Protein AF-A0A4Y9ZLT8-F1 (afdb_monomer_lite)

InterPro domains:
  IPR043094 Nab2/ZC3H14, N-terminal domain superfamily [G3DSA:1.10.340.40] (8-86)

Foldseek 3Di:
DQLPDDPPDPLLVVLLVVLQVVCVVLVLDPDSDSVVSNVLSVCRVVVPDLVRSQVVSCVVSHPSDDSVSSVVSSVSSNPNRPPCDPDDD

Structure (mmCIF, N/CA/C/O backbone):
data_AF-A0A4Y9ZLT8-F1
#
_entry.id   AF-A0A4Y9ZLT8-F1
#
loop_
_atom_site.group_PDB
_atom_site.id
_atom_site.type_symbol
_atom_site.label_atom_id
_atom_site.label_alt_id
_atom_site.label_comp_id
_atom_site.label_asym_id
_atom_site.label_entity_id
_atom_site.label_seq_id
_atom_site.pdbx_PDB_ins_code
_atom_site.Cartn_x
_atom_site.Cartn_y
_atom_site.Cartn_z
_atom_site.occupancy
_atom_site.B_iso_or_equiv
_atom_site.auth_seq_id
_atom_site.auth_comp_id
_atom_site.auth_asym_id
_atom_site.auth_atom_id
_atom_site.pdbx_PDB_model_num
ATOM 1 N N . MET A 1 1 ? -12.401 3.554 7.880 1.00 62.28 1 MET A N 1
ATOM 2 C CA . MET A 1 1 ? -10.980 3.157 7.864 1.00 62.28 1 MET A CA 1
ATOM 3 C C . MET A 1 1 ? -10.886 1.833 7.129 1.00 62.28 1 MET A C 1
ATOM 5 O O . MET A 1 1 ? -11.381 0.849 7.675 1.00 62.28 1 MET A O 1
ATOM 9 N N . PRO A 1 2 ? -10.365 1.796 5.893 1.00 76.50 2 PRO A N 1
ATOM 10 C CA . PRO A 1 2 ? -10.184 0.535 5.179 1.00 76.50 2 PRO A CA 1
ATOM 11 C C . PRO A 1 2 ? -9.330 -0.406 6.031 1.00 76.50 2 PRO A C 1
ATOM 13 O O . PRO A 1 2 ? -8.312 -0.002 6.596 1.00 76.50 2 PRO A O 1
ATOM 16 N N . PHE A 1 3 ? -9.810 -1.637 6.206 1.00 82.75 3 PHE A N 1
ATOM 17 C CA . PHE A 1 3 ? -9.152 -2.680 6.998 1.00 82.75 3 PHE A CA 1
ATOM 18 C C . PHE A 1 3 ? -8.849 -2.302 8.466 1.00 82.75 3 PHE A C 1
ATOM 20 O O . PHE A 1 3 ? -8.070 -2.983 9.126 1.00 82.75 3 PHE A O 1
ATOM 27 N N . GLY A 1 4 ? -9.415 -1.221 9.014 1.00 83.06 4 GLY A N 1
ATOM 28 C CA . GLY A 1 4 ? -9.053 -0.743 10.356 1.00 83.06 4 GLY A CA 1
ATOM 29 C C . GLY A 1 4 ? -7.581 -0.316 10.490 1.00 83.06 4 GLY A C 1
ATOM 30 O O . GLY A 1 4 ? -7.023 -0.398 11.581 1.00 83.06 4 GLY A O 1
ATOM 31 N N . LEU A 1 5 ? -6.937 0.090 9.390 1.00 88.06 5 LEU A N 1
ATOM 32 C CA . LEU A 1 5 ? -5.552 0.566 9.386 1.00 88.06 5 LEU A CA 1
ATOM 33 C C . LEU A 1 5 ? -5.490 2.067 9.676 1.00 88.06 5 LEU A C 1
ATOM 35 O O . LEU A 1 5 ? -6.175 2.856 9.027 1.00 88.06 5 LEU A O 1
ATOM 39 N N . THR A 1 6 ? -4.620 2.454 10.608 1.00 89.25 6 THR A N 1
ATOM 40 C CA . THR A 1 6 ? -4.324 3.855 10.941 1.00 89.25 6 THR A CA 1
ATOM 41 C C . THR A 1 6 ? -2.811 4.037 11.016 1.00 89.25 6 THR A C 1
ATOM 43 O O . THR A 1 6 ? -2.129 3.219 11.635 1.00 89.25 6 THR A O 1
ATOM 46 N N . ILE A 1 7 ? -2.283 5.100 10.404 1.00 87.94 7 ILE A N 1
ATOM 47 C CA . ILE A 1 7 ? -0.840 5.401 10.389 1.00 87.94 7 ILE A CA 1
ATOM 48 C C . ILE A 1 7 ? -0.305 5.461 11.827 1.00 87.94 7 ILE A C 1
ATOM 50 O O . ILE A 1 7 ? -0.949 6.028 12.710 1.00 87.94 7 ILE A O 1
ATOM 54 N N . GLY A 1 8 ? 0.862 4.856 12.058 1.00 85.75 8 GLY A N 1
ATOM 55 C CA . GLY A 1 8 ? 1.525 4.833 13.365 1.00 85.75 8 GLY A CA 1
ATOM 56 C C . GLY A 1 8 ? 0.954 3.827 14.371 1.00 85.75 8 GLY A C 1
ATOM 57 O O . GLY A 1 8 ? 1.432 3.769 15.501 1.00 85.75 8 GLY A O 1
ATOM 58 N N . THR A 1 9 ? -0.045 3.022 13.992 1.00 90.56 9 THR A N 1
ATOM 59 C CA . THR A 1 9 ? -0.510 1.898 14.823 1.00 90.56 9 THR A CA 1
ATOM 60 C C . THR A 1 9 ? 0.342 0.651 14.613 1.00 90.56 9 THR A C 1
ATOM 62 O O . THR A 1 9 ? 0.910 0.453 13.540 1.00 90.56 9 THR A O 1
ATOM 65 N N . GLU A 1 10 ? 0.371 -0.243 15.607 1.00 90.25 10 GLU A N 1
ATOM 66 C CA . GLU A 1 10 ? 1.083 -1.529 15.514 1.00 90.25 10 GLU A CA 1
ATOM 67 C C . GLU A 1 10 ? 0.663 -2.339 14.285 1.00 90.25 10 GLU A C 1
ATOM 69 O O . GLU A 1 10 ? 1.494 -2.948 13.620 1.00 90.25 10 GLU A O 1
ATOM 74 N N . ARG A 1 11 ? -0.624 -2.294 13.931 1.00 88.88 11 ARG A N 1
ATOM 75 C CA . ARG A 1 11 ? -1.166 -2.997 12.768 1.00 88.88 11 ARG A CA 1
ATOM 76 C C . ARG A 1 11 ? -0.681 -2.410 11.441 1.00 88.88 11 ARG A C 1
ATOM 78 O O . ARG A 1 11 ? -0.375 -3.170 10.527 1.00 88.88 11 ARG A O 1
ATOM 85 N N . ALA A 1 12 ? -0.611 -1.082 11.333 1.00 91.94 12 ALA A N 1
ATOM 86 C CA . ALA A 1 12 ? -0.043 -0.434 10.152 1.00 91.94 12 ALA A CA 1
ATOM 87 C C . ALA A 1 12 ? 1.456 -0.731 10.030 1.00 91.94 12 ALA A C 1
ATOM 89 O O . ALA A 1 12 ? 1.909 -1.061 8.941 1.00 91.94 12 ALA A O 1
ATOM 90 N N . ASN A 1 13 ? 2.190 -0.722 11.148 1.00 92.62 13 ASN A N 1
ATOM 91 C CA . ASN A 1 13 ? 3.605 -1.098 11.169 1.00 92.62 13 ASN A CA 1
ATOM 92 C C . ASN A 1 13 ? 3.807 -2.565 10.756 1.00 92.62 13 ASN A C 1
ATOM 94 O O . ASN A 1 13 ? 4.692 -2.854 9.961 1.00 92.62 13 ASN A O 1
ATOM 98 N N . ALA A 1 14 ? 2.961 -3.484 11.233 1.00 92.75 14 ALA A N 1
ATOM 99 C CA . ALA A 1 14 ? 3.019 -4.894 10.849 1.00 92.75 14 ALA A CA 1
ATOM 100 C C . ALA A 1 14 ? 2.761 -5.096 9.347 1.00 92.75 14 ALA A C 1
ATOM 102 O O . ALA A 1 14 ? 3.483 -5.849 8.695 1.00 92.75 14 ALA A O 1
ATOM 103 N N . LEU A 1 15 ? 1.767 -4.395 8.784 1.00 93.88 15 LEU A N 1
ATOM 104 C CA . LEU A 1 15 ? 1.513 -4.414 7.344 1.00 93.88 15 LEU A CA 1
ATOM 105 C C . LEU A 1 15 ? 2.693 -3.822 6.562 1.00 93.88 15 LEU A C 1
ATOM 107 O O . LEU A 1 15 ? 3.108 -4.405 5.568 1.00 93.88 15 LEU A O 1
ATOM 111 N N . GLN A 1 16 ? 3.262 -2.708 7.024 1.00 94.31 16 GLN A N 1
ATOM 112 C CA . GLN A 1 16 ? 4.428 -2.084 6.404 1.00 94.31 16 GLN A CA 1
ATOM 113 C C . GLN A 1 16 ? 5.635 -3.032 6.384 1.00 94.31 16 GLN A C 1
ATOM 115 O O . GLN A 1 16 ? 6.276 -3.174 5.346 1.00 94.31 16 GLN A O 1
ATOM 120 N N . THR A 1 17 ? 5.919 -3.733 7.486 1.00 93.75 17 THR A N 1
ATOM 121 C CA . THR A 1 17 ? 6.978 -4.753 7.526 1.00 93.75 17 THR A CA 1
ATOM 122 C C . THR A 1 17 ? 6.703 -5.883 6.535 1.00 93.75 17 THR A C 1
ATOM 124 O O . THR A 1 17 ? 7.583 -6.221 5.749 1.00 93.75 17 THR A O 1
ATOM 127 N N . ALA A 1 18 ? 5.475 -6.411 6.497 1.00 94.62 18 ALA A N 1
ATOM 128 C CA . ALA A 1 18 ? 5.110 -7.457 5.543 1.00 94.62 18 ALA A CA 1
ATOM 129 C C . ALA A 1 18 ? 5.270 -6.992 4.084 1.00 94.62 18 ALA A C 1
ATOM 131 O O . ALA A 1 18 ? 5.776 -7.736 3.247 1.00 94.62 18 ALA A O 1
ATOM 132 N N . ILE A 1 19 ? 4.863 -5.755 3.776 1.00 94.62 19 ILE A N 1
ATOM 133 C CA . ILE A 1 19 ? 5.034 -5.146 2.451 1.00 94.62 19 ILE A CA 1
ATOM 134 C C . ILE A 1 19 ? 6.513 -5.080 2.085 1.00 94.62 19 ILE A C 1
ATOM 136 O O . ILE A 1 19 ? 6.878 -5.475 0.982 1.00 94.62 19 ILE A O 1
ATOM 140 N N . GLN A 1 20 ? 7.360 -4.605 2.997 1.00 94.06 20 GLN A N 1
ATOM 141 C CA . GLN A 1 20 ? 8.798 -4.513 2.769 1.00 94.06 20 GLN A CA 1
ATOM 142 C C . GLN A 1 20 ? 9.407 -5.887 2.458 1.00 94.06 20 GLN A C 1
ATOM 144 O O . GLN A 1 20 ? 10.162 -6.020 1.494 1.00 94.06 20 GLN A O 1
ATOM 149 N N . ASP A 1 21 ? 9.040 -6.913 3.226 1.00 93.75 21 ASP A N 1
ATOM 150 C CA . ASP A 1 21 ? 9.505 -8.282 3.004 1.00 93.75 21 ASP A CA 1
ATOM 151 C C . ASP A 1 21 ? 9.068 -8.817 1.633 1.00 93.75 21 ASP A C 1
ATOM 153 O O . ASP A 1 21 ? 9.871 -9.420 0.918 1.00 93.75 21 ASP A O 1
ATOM 157 N N . GLU A 1 22 ? 7.825 -8.555 1.218 1.00 94.50 22 GLU A N 1
ATOM 158 C CA . GLU A 1 22 ? 7.321 -9.005 -0.082 1.00 94.50 22 GLU A CA 1
ATOM 159 C C . GLU A 1 22 ? 7.955 -8.239 -1.257 1.00 94.50 22 GLU A C 1
ATOM 161 O O . GLU A 1 22 ? 8.263 -8.849 -2.284 1.00 94.50 22 GLU A O 1
ATOM 166 N N . LEU A 1 23 ? 8.211 -6.933 -1.108 1.00 92.38 23 LEU A N 1
ATOM 167 C CA . LEU A 1 23 ? 8.941 -6.127 -2.096 1.00 92.38 23 LEU A CA 1
ATOM 168 C C . LEU A 1 23 ? 10.353 -6.683 -2.326 1.00 92.38 23 LEU A C 1
ATOM 170 O O . LEU A 1 23 ? 10.766 -6.865 -3.473 1.00 92.38 23 LEU A O 1
ATOM 174 N N . MET A 1 24 ? 11.070 -7.009 -1.245 1.00 91.81 24 MET A N 1
ATOM 175 C CA . MET A 1 24 ? 12.397 -7.628 -1.325 1.00 91.81 24 MET A CA 1
ATOM 176 C C . MET A 1 24 ? 12.322 -9.035 -1.930 1.00 91.81 24 MET A C 1
ATOM 178 O O . MET A 1 24 ? 13.119 -9.378 -2.801 1.00 91.81 24 MET A O 1
ATOM 182 N N . ARG A 1 25 ? 11.334 -9.848 -1.526 1.00 91.56 25 ARG A N 1
ATOM 183 C CA . ARG A 1 25 ? 11.147 -11.219 -2.033 1.00 91.56 25 ARG A CA 1
ATOM 184 C C . ARG A 1 25 ? 10.928 -11.257 -3.544 1.00 91.56 25 ARG A C 1
ATOM 186 O O . ARG A 1 25 ? 11.396 -12.184 -4.202 1.00 91.56 25 ARG A O 1
ATOM 193 N N . ARG A 1 26 ? 10.203 -10.275 -4.086 1.00 90.94 26 ARG A N 1
ATOM 194 C CA . ARG A 1 26 ? 9.921 -10.151 -5.525 1.00 90.94 26 ARG A CA 1
ATOM 195 C C . ARG A 1 26 ? 11.015 -9.421 -6.302 1.00 90.94 26 ARG A C 1
ATOM 197 O O . ARG A 1 26 ? 10.978 -9.430 -7.527 1.00 90.94 26 ARG A O 1
ATOM 204 N N . GLY A 1 27 ? 11.983 -8.823 -5.608 1.00 89.44 27 GLY A N 1
ATOM 205 C CA . GLY A 1 27 ? 13.061 -8.053 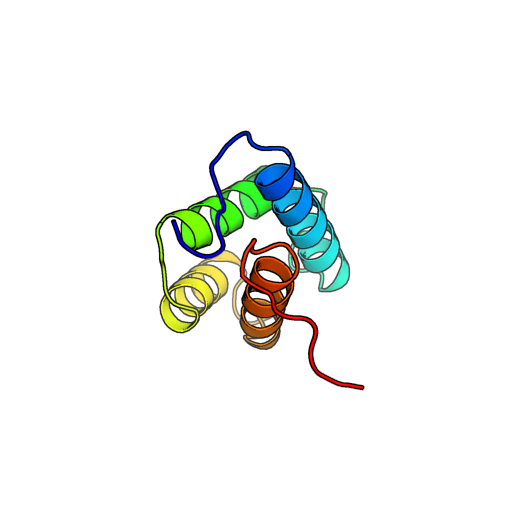-6.223 1.00 89.44 27 GLY A CA 1
ATOM 206 C C . GLY A 1 27 ? 12.629 -6.676 -6.733 1.00 89.44 27 GLY A C 1
ATOM 207 O O . GLY A 1 27 ? 13.330 -6.107 -7.559 1.00 89.44 27 GLY A O 1
ATOM 208 N N . TYR A 1 28 ? 11.503 -6.137 -6.248 1.00 87.88 28 TYR A N 1
ATOM 209 C CA . TYR A 1 28 ? 11.049 -4.773 -6.573 1.00 87.88 28 TYR A CA 1
ATOM 210 C C . TYR A 1 28 ? 11.836 -3.697 -5.830 1.00 87.88 28 TYR A C 1
ATOM 212 O O . TYR A 1 28 ? 11.801 -2.530 -6.205 1.00 87.88 28 TYR A O 1
ATOM 220 N N . SER A 1 29 ? 12.549 -4.093 -4.776 1.00 80.94 29 SER A N 1
ATOM 221 C CA . SER A 1 29 ? 13.479 -3.237 -4.057 1.00 80.94 29 SER A CA 1
ATOM 222 C C . SER A 1 29 ? 14.803 -3.969 -3.894 1.00 80.94 29 SER A C 1
ATOM 224 O O . SER A 1 29 ? 14.832 -5.111 -3.431 1.00 80.94 29 SER A O 1
ATOM 226 N N . SER A 1 30 ? 15.899 -3.322 -4.293 1.00 74.75 30 SER A N 1
ATOM 227 C CA . SER A 1 30 ? 17.256 -3.865 -4.160 1.00 74.75 30 SER A CA 1
ATOM 228 C C . SER A 1 30 ? 17.764 -3.826 -2.719 1.00 74.75 30 SER A C 1
ATOM 230 O O . SER A 1 30 ? 18.556 -4.680 -2.333 1.00 74.75 30 SER A O 1
ATOM 232 N N . ASP A 1 31 ? 17.273 -2.868 -1.932 1.00 76.88 31 ASP A N 1
ATOM 233 C CA . ASP A 1 31 ? 17.576 -2.702 -0.513 1.00 76.88 31 ASP A CA 1
ATOM 234 C C . ASP A 1 31 ? 16.284 -2.630 0.307 1.00 76.88 31 ASP A C 1
ATOM 236 O O . ASP A 1 31 ? 15.186 -2.468 -0.230 1.00 76.88 31 ASP A O 1
ATOM 240 N N . ALA A 1 32 ? 16.405 -2.736 1.628 1.00 76.06 32 ALA A N 1
ATOM 241 C CA . ALA A 1 32 ? 15.310 -2.419 2.532 1.00 76.06 32 ALA A CA 1
ATOM 242 C C . ALA A 1 32 ? 14.920 -0.938 2.363 1.00 76.06 32 ALA A C 1
ATOM 244 O O . ALA A 1 32 ? 15.567 -0.064 2.939 1.00 76.06 32 ALA A O 1
ATOM 245 N N . ASP A 1 33 ? 13.879 -0.669 1.570 1.00 82.69 33 ASP A N 1
ATOM 246 C CA . ASP A 1 33 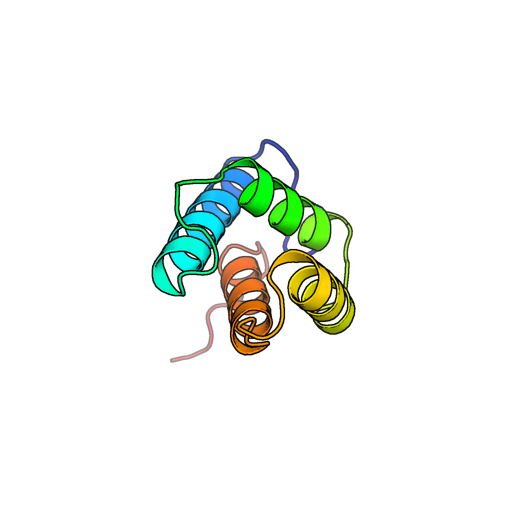? 13.298 0.662 1.387 1.00 82.69 33 ASP A CA 1
ATOM 247 C C . ASP A 1 33 ? 12.024 0.802 2.244 1.00 82.69 33 ASP A C 1
ATOM 249 O O . ASP A 1 33 ? 10.917 0.466 1.802 1.00 82.69 33 ASP A O 1
ATOM 253 N N . PRO A 1 34 ? 12.148 1.287 3.494 1.00 86.25 34 PRO A N 1
ATOM 254 C CA . PRO A 1 34 ? 10.995 1.495 4.358 1.00 86.25 34 PRO A CA 1
ATOM 255 C C . PRO A 1 34 ? 10.056 2.588 3.829 1.00 86.25 34 PRO A C 1
ATOM 257 O O . PRO A 1 34 ? 8.879 2.575 4.188 1.00 86.25 34 PRO A O 1
ATOM 260 N N . VAL A 1 35 ? 10.537 3.501 2.973 1.00 90.81 35 VAL A N 1
ATOM 261 C CA . VAL A 1 35 ? 9.733 4.596 2.411 1.00 90.81 35 VAL A CA 1
ATOM 262 C C . VAL A 1 35 ? 8.748 4.050 1.381 1.00 90.81 35 VAL A C 1
ATOM 264 O O . VAL A 1 35 ? 7.576 4.427 1.404 1.00 90.81 35 VAL A O 1
ATOM 267 N N . MET A 1 36 ? 9.174 3.116 0.523 1.00 91.25 36 MET A N 1
ATOM 268 C CA . MET A 1 36 ? 8.269 2.456 -0.428 1.00 91.25 36 MET A CA 1
ATOM 269 C C . MET A 1 36 ? 7.170 1.668 0.303 1.00 91.25 36 MET A C 1
ATOM 271 O O . MET A 1 36 ? 5.990 1.760 -0.049 1.00 91.25 36 MET A O 1
ATOM 275 N N . ALA A 1 37 ? 7.527 0.940 1.363 1.00 93.69 37 ALA A N 1
ATOM 276 C CA . ALA A 1 37 ? 6.558 0.186 2.154 1.00 93.69 37 ALA A CA 1
ATOM 277 C C . ALA A 1 37 ? 5.559 1.094 2.897 1.00 93.69 37 ALA A C 1
ATOM 279 O O . ALA A 1 37 ? 4.353 0.816 2.927 1.00 93.69 37 ALA A O 1
ATOM 280 N N . GLU A 1 38 ? 6.036 2.203 3.467 1.00 93.25 38 GLU A N 1
ATOM 281 C CA . GLU A 1 38 ? 5.188 3.217 4.098 1.00 93.25 38 GLU A CA 1
ATOM 282 C C . GLU A 1 38 ? 4.230 3.848 3.078 1.00 93.25 38 GLU A C 1
ATOM 284 O O . GLU A 1 38 ? 3.027 3.939 3.328 1.00 93.25 38 GLU A O 1
ATOM 289 N N . TYR A 1 39 ? 4.728 4.204 1.891 1.00 93.88 39 TYR A N 1
ATOM 290 C CA . TYR A 1 39 ? 3.924 4.781 0.816 1.00 93.88 39 TYR A CA 1
ATOM 291 C C . TYR A 1 39 ? 2.761 3.868 0.404 1.00 93.88 39 TYR A C 1
ATOM 293 O O . TYR A 1 39 ? 1.611 4.313 0.337 1.00 93.88 39 TYR A O 1
ATOM 301 N N . ILE A 1 40 ? 3.026 2.572 0.208 1.00 94.19 40 ILE A N 1
ATOM 302 C CA . ILE A 1 40 ? 1.993 1.576 -0.121 1.00 94.19 40 ILE A CA 1
ATOM 303 C C . ILE A 1 40 ? 0.971 1.455 1.011 1.00 94.19 40 ILE A C 1
ATOM 305 O O . ILE A 1 40 ? -0.237 1.449 0.762 1.00 94.19 40 ILE A O 1
ATOM 309 N N . THR A 1 41 ? 1.433 1.423 2.260 1.00 94.19 41 THR A N 1
ATOM 310 C CA . THR A 1 41 ? 0.556 1.370 3.438 1.00 94.19 41 THR A CA 1
ATOM 311 C C . THR A 1 41 ? -0.376 2.586 3.488 1.00 94.19 41 THR A C 1
ATOM 313 O O . THR A 1 41 ? -1.582 2.443 3.705 1.00 94.19 41 THR A O 1
ATOM 316 N N . ILE A 1 42 ? 0.148 3.784 3.213 1.00 93.94 42 ILE A N 1
ATOM 317 C CA . ILE A 1 42 ? -0.632 5.026 3.140 1.00 93.94 42 ILE A CA 1
ATOM 318 C C . ILE A 1 42 ? -1.671 4.961 2.014 1.00 93.94 42 ILE A C 1
ATOM 320 O O . ILE A 1 42 ? -2.808 5.390 2.215 1.00 93.94 42 ILE A O 1
ATOM 324 N N . MET A 1 43 ? -1.331 4.408 0.846 1.00 95.00 43 MET A N 1
ATOM 325 C CA . MET A 1 43 ? -2.293 4.235 -0.248 1.00 95.00 43 MET A CA 1
ATOM 326 C C . MET A 1 43 ? -3.488 3.368 0.162 1.00 95.00 43 MET A C 1
ATOM 328 O O . MET A 1 43 ? -4.633 3.731 -0.119 1.00 95.00 43 MET A O 1
ATOM 332 N N . VAL A 1 44 ? -3.234 2.269 0.877 1.00 93.31 44 VAL A N 1
ATOM 333 C CA . VAL A 1 44 ? -4.291 1.400 1.415 1.00 93.31 44 VAL A CA 1
ATOM 334 C C . VAL A 1 44 ? -5.140 2.153 2.444 1.00 93.31 44 VAL A C 1
ATOM 336 O O . VAL A 1 44 ? -6.367 2.111 2.366 1.00 93.31 44 VAL A O 1
ATOM 339 N N . ILE A 1 45 ? -4.519 2.897 3.366 1.00 92.50 45 ILE A N 1
ATOM 340 C CA . ILE A 1 45 ? -5.21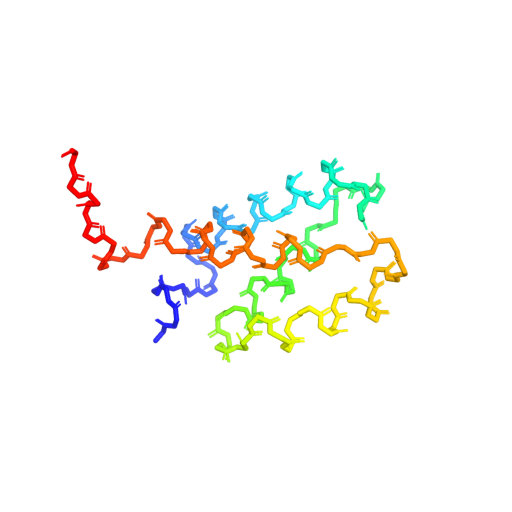7 3.701 4.391 1.00 92.50 45 ILE A CA 1
ATOM 341 C C . ILE A 1 45 ? -6.097 4.787 3.761 1.00 92.50 45 ILE A C 1
ATOM 343 O O . ILE A 1 45 ? -7.220 5.021 4.214 1.00 92.50 45 ILE A O 1
ATOM 347 N N . ASN A 1 46 ? -5.626 5.399 2.675 1.00 93.19 46 ASN A N 1
ATOM 348 C CA . ASN A 1 46 ? -6.362 6.391 1.892 1.00 93.19 46 ASN A CA 1
ATOM 349 C C . ASN A 1 46 ? -7.481 5.785 1.030 1.00 93.19 46 ASN A C 1
ATOM 351 O O . ASN A 1 46 ? -8.088 6.497 0.230 1.00 93.19 46 ASN A O 1
ATOM 355 N N . ASN A 1 47 ? -7.781 4.494 1.201 1.00 91.44 47 ASN A N 1
ATOM 356 C CA . ASN A 1 47 ? -8.850 3.792 0.503 1.00 91.44 47 ASN A CA 1
ATOM 357 C C . ASN A 1 47 ? -8.662 3.787 -1.023 1.00 91.44 47 ASN A C 1
ATOM 359 O O . ASN A 1 47 ? -9.645 3.791 -1.768 1.00 91.44 47 ASN A O 1
ATOM 363 N N . LYS A 1 48 ? -7.406 3.784 -1.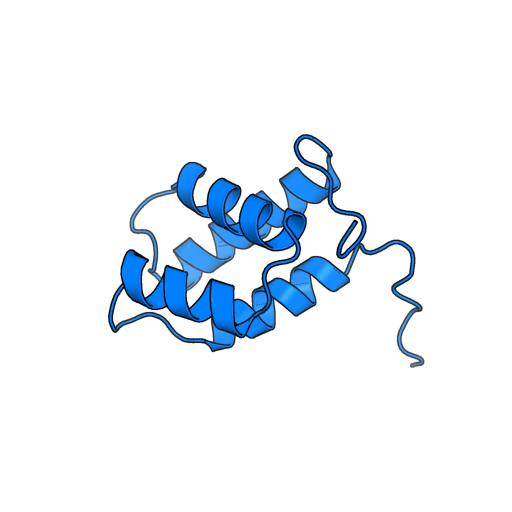501 1.00 94.88 48 LYS A N 1
ATOM 364 C CA . LYS A 1 48 ? -7.135 3.507 -2.914 1.00 94.88 48 LYS A CA 1
ATOM 365 C C . LYS A 1 48 ? -7.533 2.069 -3.226 1.00 94.88 48 LYS A C 1
ATOM 367 O O . LYS A 1 48 ? -7.350 1.162 -2.417 1.00 94.88 48 LYS A O 1
ATOM 372 N N . THR A 1 49 ? -8.094 1.870 -4.410 1.00 93.25 49 THR A N 1
ATOM 373 C CA . THR A 1 49 ? -8.455 0.542 -4.919 1.00 93.25 49 THR A CA 1
ATOM 374 C C . THR A 1 49 ? -7.215 -0.218 -5.385 1.00 93.25 49 THR A C 1
ATOM 376 O O . THR A 1 49 ? -6.181 0.391 -5.669 1.00 93.25 49 THR A O 1
ATOM 379 N N . SER A 1 50 ? -7.327 -1.543 -5.524 1.00 92.31 50 SER A N 1
ATOM 380 C CA . SER A 1 50 ? -6.246 -2.368 -6.075 1.00 92.31 50 SER A CA 1
ATOM 381 C C . SER A 1 50 ? -5.784 -1.854 -7.438 1.00 92.31 50 SER A C 1
ATOM 383 O O . SER A 1 50 ? -4.600 -1.629 -7.629 1.00 92.31 50 SER A O 1
ATOM 385 N N . ALA A 1 51 ? -6.709 -1.533 -8.345 1.00 93.38 51 ALA A N 1
ATOM 386 C CA . ALA A 1 51 ? -6.374 -1.010 -9.670 1.00 93.38 51 ALA A CA 1
ATOM 387 C C . ALA A 1 51 ? -5.561 0.299 -9.625 1.00 93.38 51 ALA A C 1
ATOM 389 O O . ALA A 1 51 ? -4.630 0.467 -10.408 1.00 93.38 51 ALA A O 1
ATOM 390 N N . GLN A 1 52 ? -5.891 1.213 -8.704 1.00 95.31 52 GLN A N 1
ATOM 391 C CA . GLN A 1 52 ?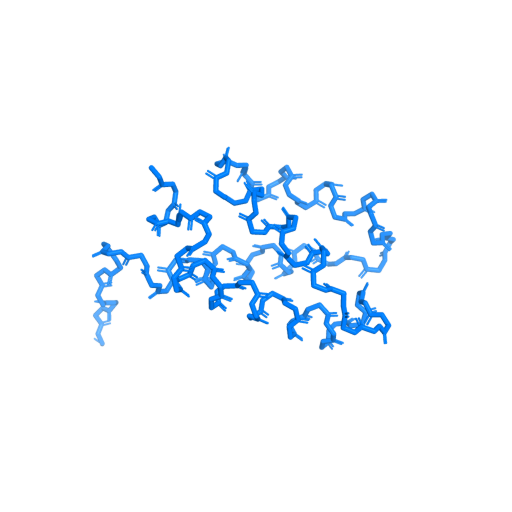 -5.146 2.465 -8.536 1.00 95.31 52 GLN A CA 1
ATOM 392 C C . GLN A 1 52 ? -3.736 2.205 -8.001 1.00 95.31 52 GLN A C 1
ATOM 394 O O . GLN A 1 52 ? -2.772 2.737 -8.540 1.00 95.31 52 GLN A O 1
ATOM 399 N N . ILE A 1 53 ? -3.616 1.350 -6.981 1.00 95.12 53 ILE A N 1
ATOM 400 C CA . ILE A 1 53 ? -2.318 0.988 -6.401 1.00 95.12 53 ILE A CA 1
ATOM 401 C C . ILE A 1 53 ? -1.450 0.254 -7.426 1.00 95.12 53 ILE A C 1
ATOM 403 O O . ILE A 1 53 ? -0.275 0.572 -7.550 1.00 95.12 53 ILE A O 1
ATOM 407 N N . SER A 1 54 ? -2.012 -0.692 -8.185 1.00 94.44 54 SER A N 1
ATOM 408 C CA . SER A 1 54 ? -1.278 -1.401 -9.235 1.00 94.44 54 SER A CA 1
ATOM 409 C C . SER A 1 54 ? -0.748 -0.442 -10.296 1.00 94.44 54 SER A C 1
ATOM 411 O O . SER A 1 54 ? 0.415 -0.549 -10.646 1.00 94.44 54 SER A O 1
ATOM 413 N N . SER A 1 55 ? -1.556 0.516 -10.765 1.00 94.94 55 SER A N 1
ATOM 414 C CA . SER A 1 55 ? -1.100 1.504 -11.753 1.00 94.94 55 SER A CA 1
ATOM 415 C C . SER A 1 55 ? 0.069 2.341 -11.229 1.00 94.94 55 SER A C 1
ATOM 417 O O . SER A 1 55 ? 1.036 2.554 -11.946 1.00 94.94 55 SER A O 1
ATOM 419 N N . GLU A 1 56 ? 0.005 2.794 -9.976 1.00 94.69 56 GLU A N 1
ATOM 420 C CA . GLU A 1 56 ? 1.084 3.592 -9.382 1.00 94.69 56 GLU A CA 1
ATOM 421 C C . GLU A 1 56 ? 2.359 2.777 -9.158 1.00 94.69 56 GLU A C 1
ATOM 423 O O . GLU A 1 56 ? 3.461 3.299 -9.309 1.00 94.69 56 GLU A O 1
ATOM 428 N N . LEU A 1 57 ? 2.224 1.496 -8.813 1.00 93.00 57 LEU A N 1
ATOM 429 C CA . LEU A 1 57 ? 3.369 0.606 -8.656 1.00 93.00 57 LEU A CA 1
ATOM 430 C C . LEU A 1 57 ? 3.962 0.171 -9.997 1.00 93.00 57 LEU A C 1
ATOM 432 O O . LEU A 1 57 ? 5.176 0.047 -10.077 1.00 93.00 57 LEU A O 1
ATOM 436 N N . GLU A 1 58 ? 3.159 0.005 -11.049 1.00 93.94 58 GLU A N 1
ATOM 437 C CA . GLU A 1 58 ? 3.653 -0.178 -12.423 1.00 93.94 58 GLU A CA 1
ATOM 438 C C . GLU A 1 58 ? 4.495 1.028 -12.864 1.00 93.94 58 GLU A C 1
ATOM 440 O O . GLU A 1 58 ? 5.568 0.844 -13.435 1.00 93.94 58 GLU A O 1
ATOM 445 N N . ASP A 1 59 ? 4.059 2.250 -12.541 1.00 93.31 59 ASP A N 1
ATOM 446 C CA . ASP A 1 59 ? 4.802 3.477 -12.854 1.00 93.31 59 ASP A CA 1
ATOM 447 C C . ASP A 1 59 ? 6.083 3.635 -12.008 1.00 93.31 59 ASP A C 1
ATOM 449 O O . ASP A 1 59 ? 7.079 4.179 -12.491 1.00 93.31 59 ASP A O 1
ATOM 453 N N . LEU A 1 60 ? 6.069 3.184 -10.746 1.00 90.62 60 LEU A N 1
ATOM 454 C CA . LEU A 1 60 ? 7.185 3.337 -9.802 1.00 90.62 60 LEU A CA 1
ATOM 455 C C . LEU A 1 60 ? 8.247 2.236 -9.935 1.00 90.62 60 LEU A C 1
ATOM 457 O O . LEU A 1 60 ? 9.440 2.531 -9.914 1.00 90.62 60 LEU A O 1
ATOM 461 N N . VAL A 1 61 ? 7.809 0.979 -10.011 1.00 89.94 61 VAL A N 1
ATOM 462 C CA . VAL A 1 61 ? 8.668 -0.211 -10.091 1.00 89.94 61 VAL A CA 1
ATOM 463 C C . VAL A 1 61 ? 9.054 -0.489 -11.541 1.00 89.94 61 VAL A C 1
ATOM 465 O O . VAL A 1 61 ? 10.193 -0.850 -11.801 1.00 89.94 61 VAL A O 1
ATOM 468 N N . GLY A 1 62 ? 8.143 -0.272 -12.492 1.00 89.06 62 GLY A N 1
ATOM 469 C CA . GLY A 1 62 ? 8.384 -0.522 -13.908 1.00 89.06 62 GLY A CA 1
ATOM 470 C C . GLY A 1 62 ? 7.814 -1.859 -14.409 1.00 89.06 62 GLY A C 1
ATOM 471 O O . GLY A 1 62 ? 6.958 -2.471 -13.764 1.00 89.06 62 GLY A O 1
ATOM 472 N N . PRO A 1 63 ? 8.236 -2.311 -15.604 1.00 87.06 63 PRO A N 1
ATOM 473 C CA . PRO A 1 63 ? 7.630 -3.438 -16.322 1.00 87.06 63 PRO A CA 1
ATOM 474 C C . PRO A 1 63 ? 7.760 -4.805 -15.627 1.00 87.06 63 PRO A C 1
ATOM 476 O O . PRO A 1 63 ? 7.081 -5.752 -16.019 1.00 87.06 63 PRO A O 1
ATOM 479 N N . GLU A 1 64 ? 8.631 -4.935 -14.630 1.00 87.94 64 GLU A N 1
ATOM 480 C CA . GLU A 1 64 ? 8.780 -6.118 -13.781 1.00 87.94 64 GLU A CA 1
ATOM 481 C C . GLU A 1 64 ? 7.683 -6.248 -12.712 1.00 87.94 64 GLU A C 1
ATOM 483 O O . GLU A 1 64 ? 7.557 -7.304 -12.083 1.00 87.94 64 GLU A O 1
ATOM 488 N N . PHE A 1 65 ? 6.880 -5.201 -12.502 1.00 93.25 65 PHE A N 1
ATOM 489 C CA . PHE A 1 65 ? 5.784 -5.234 -11.548 1.00 93.25 65 PHE A CA 1
ATOM 490 C C . PHE A 1 65 ? 4.702 -6.239 -11.962 1.00 93.25 65 PHE A C 1
ATOM 492 O O . PHE A 1 65 ? 4.174 -6.210 -13.074 1.00 93.25 65 PHE A O 1
ATOM 499 N N . ASP A 1 66 ? 4.318 -7.103 -11.025 1.00 93.75 66 ASP A N 1
ATOM 500 C CA . ASP A 1 66 ? 3.229 -8.062 -11.185 1.00 93.75 66 ASP A CA 1
ATOM 501 C C . ASP A 1 66 ? 2.058 -7.671 -10.277 1.00 93.75 66 ASP A C 1
ATOM 503 O O . ASP A 1 66 ? 2.196 -7.580 -9.053 1.00 93.75 66 ASP A O 1
ATOM 507 N N . ARG A 1 67 ? 0.870 -7.517 -10.873 1.00 93.62 67 ARG A N 1
ATOM 508 C CA . ARG A 1 67 ? -0.388 -7.198 -10.177 1.00 93.62 67 ARG A CA 1
ATOM 509 C C . ARG A 1 67 ? -0.754 -8.200 -9.087 1.00 93.62 67 ARG A C 1
ATOM 511 O O . ARG A 1 67 ? -1.449 -7.822 -8.144 1.00 93.62 67 ARG A O 1
ATOM 518 N N . SER A 1 68 ? -0.223 -9.424 -9.139 1.00 94.81 68 SER A N 1
ATOM 519 C CA . SER A 1 68 ? -0.362 -10.399 -8.053 1.00 94.81 68 SER A CA 1
ATOM 520 C C . SER A 1 68 ? 0.206 -9.898 -6.713 1.00 94.81 68 SER A C 1
ATOM 522 O O . SER A 1 68 ? -0.145 -10.421 -5.654 1.00 94.81 68 SER A O 1
ATOM 524 N N . PHE A 1 69 ? 1.072 -8.876 -6.726 1.00 95.06 69 PHE A N 1
ATOM 525 C CA . PHE A 1 69 ? 1.509 -8.166 -5.523 1.00 95.06 69 PHE A CA 1
ATOM 526 C C . PHE A 1 69 ? 0.359 -7.392 -4.889 1.00 95.06 69 PHE A C 1
ATOM 528 O O . PHE A 1 69 ? 0.159 -7.468 -3.680 1.00 95.06 69 PHE A O 1
ATOM 535 N N . THR A 1 70 ? -0.421 -6.666 -5.691 1.00 94.81 70 THR A N 1
ATOM 536 C CA . THR A 1 70 ? -1.553 -5.896 -5.178 1.00 94.81 70 THR A CA 1
ATOM 537 C C . THR A 1 70 ? -2.666 -6.812 -4.680 1.00 94.81 70 THR A C 1
ATOM 539 O O . THR A 1 70 ? -3.268 -6.523 -3.650 1.00 94.81 70 THR A O 1
ATOM 542 N N . ASP A 1 71 ? -2.902 -7.947 -5.334 1.00 93.62 71 ASP A N 1
ATOM 543 C CA . ASP A 1 71 ? -3.854 -8.941 -4.826 1.00 93.62 71 ASP A CA 1
ATOM 544 C C . ASP A 1 71 ? -3.427 -9.459 -3.444 1.00 93.62 71 ASP A C 1
ATOM 546 O O . ASP A 1 71 ? -4.220 -9.462 -2.498 1.00 93.62 71 ASP A O 1
ATOM 550 N N . TRP A 1 72 ? -2.147 -9.819 -3.296 1.00 95.69 72 TRP A N 1
ATOM 551 C CA . TRP A 1 72 ? -1.579 -10.217 -2.008 1.00 95.69 72 TRP A CA 1
ATOM 552 C C . TRP A 1 72 ? -1.676 -9.098 -0.961 1.00 95.69 72 TRP A C 1
ATOM 554 O O . TRP A 1 72 ? -2.091 -9.368 0.163 1.00 95.69 72 TRP A O 1
ATOM 564 N N . LEU A 1 73 ? -1.372 -7.849 -1.327 1.00 95.12 73 LEU A N 1
ATOM 565 C CA . LEU A 1 73 ? -1.411 -6.688 -0.433 1.00 95.12 73 LEU A CA 1
ATOM 566 C C . LEU A 1 73 ? -2.780 -6.534 0.235 1.00 95.12 73 LEU A C 1
ATOM 568 O O . LEU A 1 73 ? -2.861 -6.295 1.438 1.00 95.12 73 LEU A O 1
ATOM 572 N N . PHE A 1 74 ? -3.861 -6.675 -0.532 1.00 93.25 74 PHE A N 1
ATOM 573 C CA . PHE A 1 74 ? -5.219 -6.532 -0.007 1.00 93.25 74 PHE A CA 1
ATOM 574 C C . PHE A 1 74 ? -5.641 -7.731 0.847 1.00 93.25 74 PHE A C 1
ATOM 576 O O . PHE A 1 74 ? -6.342 -7.550 1.844 1.00 93.25 74 PHE A O 1
ATOM 583 N N . VAL A 1 75 ? -5.183 -8.940 0.511 1.00 93.50 75 VAL A N 1
ATOM 584 C CA . VAL A 1 75 ? -5.369 -10.125 1.361 1.00 93.50 75 VAL A CA 1
ATOM 585 C C . VAL A 1 75 ? -4.622 -9.960 2.686 1.00 93.50 75 VAL A C 1
ATOM 587 O O . VAL A 1 75 ? -5.196 -10.200 3.747 1.00 93.50 75 VAL A O 1
ATOM 590 N N . GLU A 1 76 ? -3.370 -9.506 2.650 1.00 93.88 76 GLU A N 1
ATOM 591 C CA . GLU A 1 76 ? -2.553 -9.268 3.842 1.00 93.88 76 GLU A CA 1
ATOM 592 C C . GLU A 1 76 ? -3.155 -8.161 4.712 1.00 93.88 76 GLU A C 1
ATOM 594 O O . GLU A 1 76 ? -3.332 -8.331 5.921 1.00 93.88 76 GLU A O 1
ATOM 599 N N . ALA A 1 77 ? -3.581 -7.061 4.086 1.00 91.62 77 ALA A N 1
ATOM 600 C CA . ALA A 1 77 ? -4.313 -6.000 4.757 1.00 91.62 77 ALA A CA 1
ATOM 601 C C . ALA A 1 77 ? -5.601 -6.532 5.399 1.00 91.62 77 ALA A C 1
ATOM 603 O O . ALA A 1 77 ? -5.920 -6.121 6.506 1.00 91.62 77 ALA A O 1
ATOM 604 N N . ALA A 1 78 ? -6.323 -7.481 4.803 1.00 90.25 78 ALA A N 1
ATOM 605 C CA . ALA A 1 78 ? -7.540 -8.033 5.399 1.00 90.25 78 ALA A CA 1
ATOM 606 C C 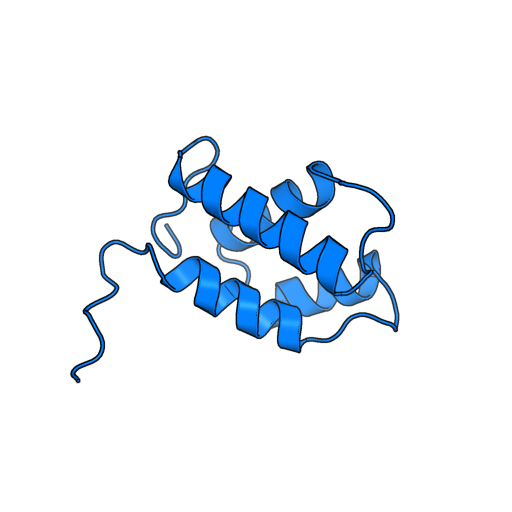. ALA A 1 78 ? -7.299 -8.907 6.649 1.00 90.25 78 ALA A C 1
ATOM 608 O O . ALA A 1 78 ? -8.135 -8.894 7.550 1.00 90.25 78 ALA A O 1
ATOM 609 N N . LYS A 1 79 ? -6.161 -9.608 6.767 1.00 86.56 79 LYS A N 1
ATOM 610 C CA . LYS A 1 79 ? -5.913 -10.621 7.823 1.00 86.56 79 LYS A CA 1
ATOM 611 C C . LYS A 1 79 ? -6.046 -10.142 9.269 1.00 86.56 79 LYS A C 1
ATOM 613 O O . LYS A 1 79 ? -6.349 -10.941 10.144 1.00 86.56 79 LYS A O 1
ATOM 618 N N . GLY A 1 80 ? -5.783 -8.869 9.541 1.00 72.12 80 GLY A N 1
ATOM 619 C CA . GLY A 1 80 ? -5.930 -8.301 10.889 1.00 72.12 80 GLY A CA 1
ATOM 620 C C . GLY A 1 80 ? -7.051 -7.272 10.991 1.00 72.12 80 GLY A C 1
ATOM 621 O O . GLY A 1 80 ? -7.041 -6.459 11.915 1.00 72.12 80 GLY A O 1
ATOM 622 N N . ALA A 1 81 ? -7.956 -7.225 10.008 1.00 77.50 81 ALA A N 1
ATOM 623 C CA . ALA A 1 81 ? -9.117 -6.359 10.095 1.00 77.50 81 ALA A CA 1
ATOM 624 C C . ALA A 1 81 ? -10.027 -6.878 11.226 1.00 77.50 81 ALA A C 1
ATOM 626 O O . ALA A 1 81 ? -10.244 -8.086 11.311 1.00 77.50 81 ALA A O 1
ATOM 627 N N . PRO A 1 82 ? -10.565 -6.000 12.089 1.00 64.69 82 PRO A N 1
ATOM 628 C CA . PRO A 1 82 ? -11.372 -6.409 13.243 1.00 64.69 82 PRO A CA 1
ATOM 629 C C . PRO A 1 82 ? -12.658 -7.185 12.891 1.00 64.69 82 PRO A C 1
ATOM 631 O O . PRO A 1 82 ? -13.200 -7.845 13.769 1.00 64.69 82 PRO A O 1
ATOM 634 N N . ASP A 1 83 ? -13.094 -7.163 11.624 1.00 56.72 83 ASP A N 1
ATOM 635 C CA . ASP A 1 83 ? -14.235 -7.928 11.090 1.00 56.72 83 ASP A CA 1
ATOM 636 C C . ASP A 1 83 ? -13.819 -9.109 10.186 1.00 56.72 83 ASP A C 1
ATOM 638 O O . ASP A 1 83 ? -14.632 -9.621 9.417 1.00 56.72 83 ASP A O 1
ATOM 642 N N . ALA A 1 84 ? -12.557 -9.554 10.226 1.00 51.94 84 ALA A N 1
ATOM 643 C CA . ALA A 1 84 ? -12.151 -10.795 9.567 1.00 51.94 84 ALA A CA 1
ATOM 644 C C . ALA A 1 84 ? -12.721 -11.995 10.345 1.00 51.94 84 ALA A C 1
ATOM 646 O O . ALA A 1 84 ? -12.034 -12.640 11.135 1.00 51.94 84 ALA A O 1
ATOM 647 N N . GLU A 1 85 ? -14.015 -12.251 10.156 1.00 43.62 85 GLU A N 1
ATOM 648 C CA . GLU A 1 85 ? -14.687 -13.461 10.616 1.00 43.62 85 GLU A CA 1
ATOM 649 C C . GLU A 1 85 ? -13.876 -14.675 10.122 1.00 43.62 85 GLU A C 1
ATOM 651 O O . GLU A 1 85 ? -13.502 -14.719 8.942 1.00 43.62 85 GLU A O 1
ATOM 656 N N . PRO A 1 86 ? -13.518 -15.633 10.998 1.00 44.75 86 PRO A N 1
ATOM 657 C CA . PRO A 1 86 ? -12.702 -16.764 10.595 1.00 44.75 86 PRO A CA 1
ATOM 658 C C . PRO A 1 86 ? -13.477 -17.548 9.538 1.00 44.75 86 PRO A C 1
ATOM 660 O O . PRO A 1 86 ? -14.586 -18.015 9.798 1.00 44.75 86 PRO A O 1
ATOM 663 N N . ALA A 1 87 ? -12.899 -17.669 8.340 1.00 49.47 87 ALA A N 1
ATOM 664 C CA . ALA A 1 87 ? -13.442 -18.521 7.292 1.00 49.47 87 ALA A CA 1
ATOM 665 C C . ALA A 1 87 ? -13.743 -19.910 7.896 1.00 49.47 87 ALA A C 1
ATOM 667 O O . ALA A 1 87 ? -12.858 -20.474 8.551 1.00 49.47 87 ALA A O 1
ATOM 668 N N . PRO A 1 88 ? -14.974 -20.438 7.758 1.00 48.72 88 PRO A N 1
ATOM 669 C CA . PRO A 1 88 ? -15.345 -21.690 8.396 1.00 48.72 88 PRO A CA 1
ATOM 670 C C . PRO A 1 88 ? -14.512 -22.831 7.800 1.00 48.72 88 PRO A C 1
ATOM 672 O O . PRO A 1 88 ? -14.275 -22.869 6.591 1.00 48.72 88 PRO A O 1
ATOM 675 N N . ALA A 1 89 ? -14.036 -23.698 8.697 1.00 44.00 89 ALA A N 1
ATOM 676 C CA . ALA A 1 89 ? -13.200 -24.867 8.427 1.00 44.00 89 ALA A CA 1
ATOM 677 C C . ALA A 1 89 ? -13.894 -25.937 7.572 1.00 44.00 89 ALA A C 1
ATOM 679 O O . ALA A 1 89 ? -15.139 -26.055 7.656 1.00 44.00 89 ALA A O 1
#

Radius of gyration: 12.84 Å; chains: 1; bounding box: 33×31×32 Å

Sequence (89 aa):
MPFGLTIGTERANALQTAIQDELMRRGYSSDADPVMAEYITIMVINNKTSAQISSELEDLVGPEFDRSFTDWLFVEAAKGAPDAEPAPA

Secondary structure (DSSP, 8-state):
-GGG--TTSHHHHHHHHHHHHHHHHHTS-SS--HHHHHHHHHHHHTT--HHHHHHHHHHHH-TT--THHHHHHHHHHHTT-TT-PPPP-

pLDDT: mean 86.67, std 12.96, range [43.62, 95.69]

Organism: NCBI:txid135208